Protein AF-A0A0T5ZQ65-F1 (afdb_monomer)

Structure (mmCIF, N/CA/C/O backbone):
data_AF-A0A0T5ZQ65-F1
#
_entry.id   AF-A0A0T5ZQ65-F1
#
loop_
_atom_site.group_PDB
_atom_site.id
_atom_site.type_symbol
_atom_site.label_atom_id
_atom_site.label_alt_id
_atom_site.label_comp_id
_atom_site.label_asym_id
_atom_site.label_entity_id
_atom_site.label_seq_id
_atom_site.pdbx_PDB_ins_code
_atom_site.Cartn_x
_atom_site.Cartn_y
_atom_site.Cartn_z
_atom_site.occupancy
_atom_site.B_iso_or_equiv
_atom_site.auth_seq_id
_atom_site.auth_comp_id
_atom_site.auth_asym_id
_atom_site.auth_atom_id
_atom_site.pdbx_PDB_model_num
ATOM 1 N N . MET A 1 1 ? 50.039 -3.557 -18.014 1.00 42.72 1 MET A N 1
ATOM 2 C CA . MET A 1 1 ? 49.147 -2.379 -17.957 1.00 42.72 1 MET A CA 1
ATOM 3 C 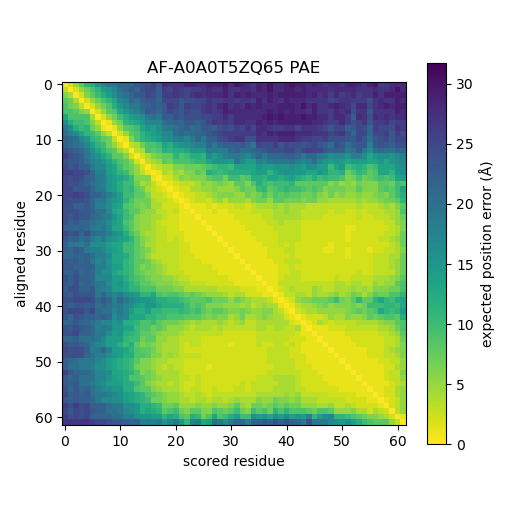C . MET A 1 1 ?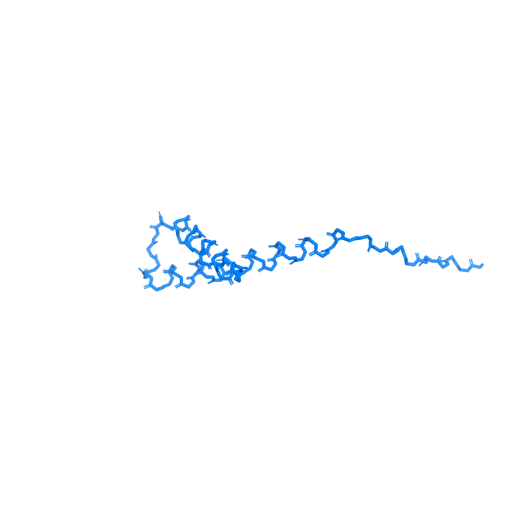 47.758 -2.853 -17.559 1.00 42.72 1 MET A C 1
ATOM 5 O O . MET A 1 1 ? 47.182 -3.669 -18.269 1.00 42.72 1 MET A O 1
ATOM 9 N N . ALA A 1 2 ? 47.283 -2.461 -16.375 1.00 45.88 2 ALA A N 1
ATOM 10 C CA . ALA A 1 2 ? 45.988 -2.891 -15.856 1.00 45.88 2 ALA A CA 1
ATOM 11 C C . ALA A 1 2 ? 44.855 -2.290 -16.700 1.00 45.88 2 ALA A C 1
ATOM 13 O O . ALA A 1 2 ? 44.822 -1.089 -16.959 1.00 45.88 2 ALA A O 1
ATOM 14 N N . LYS A 1 3 ? 43.949 -3.152 -17.163 1.00 46.03 3 LYS A N 1
ATOM 15 C CA . LYS A 1 3 ? 42.819 -2.806 -18.022 1.00 46.03 3 LYS A CA 1
ATOM 16 C C . LYS A 1 3 ? 41.793 -2.036 -17.186 1.00 46.03 3 LYS A C 1
ATOM 18 O O . LYS A 1 3 ? 41.064 -2.637 -16.399 1.00 46.03 3 LYS A O 1
ATOM 23 N N . ALA A 1 4 ? 41.750 -0.716 -17.343 1.00 56.78 4 ALA A N 1
ATOM 24 C CA . ALA A 1 4 ? 40.675 0.110 -16.815 1.00 56.78 4 ALA A CA 1
ATOM 25 C C . ALA A 1 4 ? 39.361 -0.336 -17.472 1.00 56.78 4 ALA A C 1
ATOM 27 O O . ALA A 1 4 ? 39.118 -0.094 -18.653 1.00 56.78 4 ALA A O 1
ATOM 28 N N . ARG A 1 5 ? 38.517 -1.045 -16.718 1.00 51.34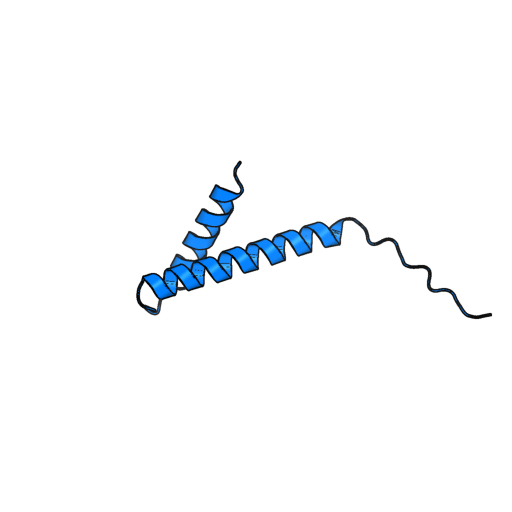 5 ARG A N 1
ATOM 29 C CA . ARG A 1 5 ? 37.104 -1.202 -17.069 1.00 51.34 5 ARG A CA 1
ATOM 30 C C . ARG A 1 5 ? 36.428 0.132 -16.781 1.00 51.34 5 ARG A C 1
ATOM 32 O O . ARG A 1 5 ? 35.928 0.371 -15.686 1.00 51.34 5 ARG A O 1
ATOM 39 N N . GLU A 1 6 ? 36.502 1.011 -17.770 1.00 51.59 6 GLU A N 1
ATOM 40 C CA . GLU A 1 6 ? 35.765 2.262 -17.816 1.00 51.59 6 GLU A CA 1
ATOM 41 C C . GLU A 1 6 ? 34.268 1.952 -17.694 1.00 51.59 6 GLU A C 1
ATOM 43 O O . GLU A 1 6 ? 33.718 1.094 -18.393 1.00 51.59 6 GLU A O 1
ATOM 48 N N . LYS A 1 7 ? 33.640 2.574 -16.696 1.00 58.34 7 LYS A N 1
ATOM 49 C CA . LYS A 1 7 ? 32.243 2.364 -16.331 1.00 58.34 7 LYS A CA 1
ATOM 50 C C . LYS A 1 7 ? 31.365 2.759 -17.513 1.00 58.34 7 LYS A C 1
ATOM 52 O O . LYS A 1 7 ? 31.237 3.936 -17.827 1.00 58.34 7 LYS A O 1
ATOM 57 N N . VAL A 1 8 ? 30.744 1.763 -18.137 1.00 56.12 8 VAL A N 1
ATOM 58 C CA . VAL A 1 8 ? 29.758 1.966 -19.202 1.00 56.12 8 VAL A CA 1
ATOM 59 C C . VAL A 1 8 ? 28.649 2.886 -18.664 1.00 56.12 8 VAL A C 1
ATOM 61 O O . VAL A 1 8 ? 28.062 2.553 -17.628 1.00 56.12 8 VAL A O 1
ATOM 64 N N . PRO A 1 9 ? 28.352 4.034 -19.304 1.00 53.72 9 PRO A N 1
ATOM 65 C CA . PRO A 1 9 ? 27.304 4.934 -18.850 1.00 53.72 9 PRO A CA 1
ATOM 66 C C . PRO A 1 9 ? 25.968 4.229 -19.054 1.00 53.72 9 PRO A C 1
ATOM 68 O O . PRO A 1 9 ? 25.535 3.947 -20.176 1.00 53.72 9 PRO A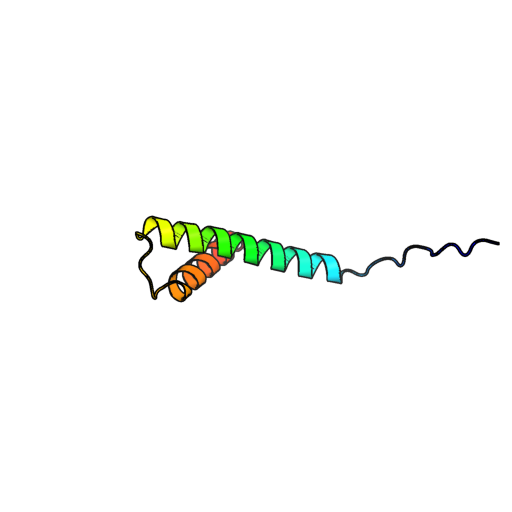 O 1
ATOM 71 N N . LYS A 1 10 ? 25.340 3.864 -17.942 1.00 52.81 10 LYS A N 1
ATOM 72 C CA . LYS A 1 10 ? 24.102 3.106 -17.957 1.00 52.81 10 LYS A CA 1
ATOM 73 C C . LYS A 1 10 ? 22.963 4.009 -18.425 1.00 52.81 10 LYS A C 1
ATOM 75 O O . LYS A 1 10 ? 22.602 4.995 -17.793 1.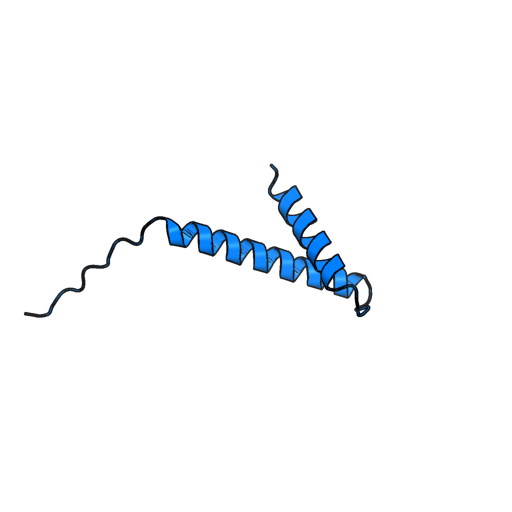00 52.81 10 LYS A O 1
ATOM 80 N N . LYS A 1 11 ? 22.473 3.681 -19.621 1.00 48.53 11 LYS A N 1
ATOM 81 C CA . LYS A 1 11 ? 21.345 4.295 -20.330 1.00 48.53 11 LYS A CA 1
ATOM 82 C C . LYS A 1 11 ? 20.073 4.386 -19.452 1.00 48.53 11 LYS A C 1
ATOM 84 O O . LYS A 1 11 ? 19.933 3.603 -18.517 1.00 48.53 11 LYS A O 1
ATOM 89 N N . PRO A 1 12 ? 19.083 5.229 -19.822 1.00 52.88 12 PRO A N 1
ATOM 90 C CA . PRO A 1 12 ? 17.909 5.635 -19.018 1.00 52.88 12 PRO A CA 1
ATOM 91 C C . PRO A 1 12 ? 16.960 4.527 -18.517 1.00 52.88 12 PRO A C 1
ATOM 93 O O . PRO A 1 12 ? 15.960 4.826 -17.872 1.00 52.88 12 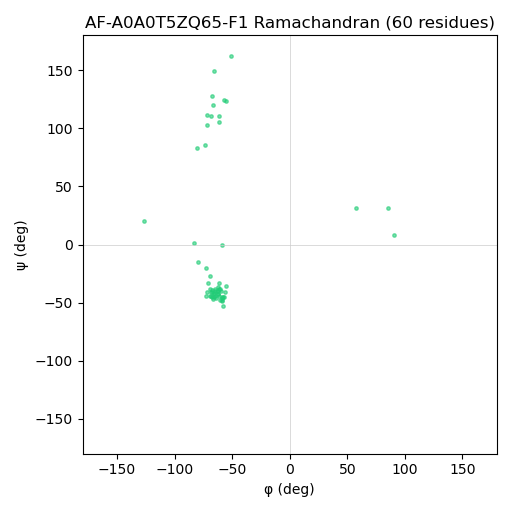PRO A O 1
ATOM 96 N N . LYS A 1 13 ? 17.235 3.256 -18.828 1.00 50.47 13 LYS A N 1
ATOM 97 C CA . LYS A 1 13 ? 16.380 2.107 -18.509 1.00 50.47 13 LYS A CA 1
ATOM 98 C C . LYS A 1 13 ? 16.390 1.728 -17.025 1.00 50.47 13 LYS A C 1
ATOM 100 O O . LYS A 1 13 ? 15.436 1.105 -16.578 1.00 50.47 13 LYS A O 1
ATOM 105 N N . GLU A 1 14 ? 17.408 2.129 -16.261 1.00 55.62 14 GLU A N 1
ATOM 106 C CA . GLU A 1 14 ? 17.448 1.871 -14.812 1.00 55.62 14 GLU A CA 1
ATOM 107 C C . GLU A 1 14 ? 16.398 2.704 -14.056 1.00 55.62 14 GLU A C 1
ATOM 109 O O . GLU A 1 14 ? 15.711 2.166 -13.196 1.00 55.62 14 GLU A O 1
ATOM 114 N N . LYS A 1 15 ? 16.157 3.967 -14.448 1.00 56.84 15 LYS A N 1
ATOM 115 C CA . LYS A 1 15 ? 15.149 4.821 -13.788 1.00 56.84 15 LYS A CA 1
ATOM 116 C C . LYS A 1 15 ? 13.721 4.290 -13.926 1.00 56.84 15 LYS A C 1
ATOM 118 O O . LYS A 1 15 ? 12.957 4.355 -12.972 1.00 56.84 15 LYS A O 1
ATOM 123 N N . ALA A 1 16 ? 13.365 3.763 -15.097 1.00 59.84 16 ALA A N 1
ATOM 124 C CA . ALA A 1 16 ? 12.029 3.215 -15.327 1.00 59.84 16 ALA A CA 1
ATOM 125 C C . ALA A 1 16 ? 11.783 1.937 -14.505 1.00 59.84 16 ALA A C 1
ATOM 127 O O . ALA A 1 16 ? 10.700 1.774 -13.957 1.00 59.84 16 ALA A O 1
ATOM 128 N N . GLY A 1 17 ? 12.792 1.065 -14.371 1.00 60.59 17 GLY A N 1
ATOM 129 C CA . GLY A 1 17 ? 12.706 -0.124 -13.513 1.00 60.59 17 GLY A CA 1
ATOM 130 C C . GLY A 1 17 ? 12.562 0.234 -12.033 1.00 60.59 17 GLY A C 1
ATOM 131 O O . GLY A 1 17 ? 11.667 -0.273 -11.366 1.00 60.59 17 GLY A O 1
ATOM 132 N N . GLN A 1 18 ? 13.351 1.204 -11.560 1.00 64.75 18 GLN A N 1
ATOM 133 C CA . GLN A 1 18 ? 13.285 1.699 -10.181 1.00 64.75 18 GLN A CA 1
ATOM 134 C C . GLN A 1 18 ? 11.933 2.343 -9.839 1.00 64.75 18 GLN A C 1
ATOM 136 O O . GLN A 1 18 ? 11.436 2.192 -8.726 1.00 64.75 18 GLN A O 1
ATOM 141 N N . GLU A 1 19 ? 11.317 3.057 -10.785 1.00 70.25 19 GLU A N 1
ATOM 142 C CA . GLU A 1 19 ? 10.000 3.662 -10.566 1.00 70.25 19 GLU A CA 1
ATOM 143 C C . GLU A 1 19 ? 8.881 2.607 -10.501 1.00 70.25 19 GLU A C 1
ATOM 145 O O . GLU A 1 19 ? 7.924 2.772 -9.742 1.00 70.25 19 GLU A O 1
ATOM 150 N N . ILE A 1 20 ? 9.013 1.511 -11.258 1.00 74.31 20 ILE A N 1
ATOM 151 C CA . ILE A 1 20 ? 8.078 0.377 -11.223 1.00 74.31 20 ILE A CA 1
ATOM 152 C C . ILE A 1 20 ? 8.246 -0.425 -9.926 1.00 74.31 20 ILE A C 1
ATOM 154 O O . ILE A 1 20 ? 7.242 -0.732 -9.288 1.00 74.31 20 ILE A O 1
ATOM 158 N N . GLU A 1 21 ? 9.481 -0.708 -9.496 1.00 78.44 21 GLU A N 1
ATOM 159 C CA . GLU A 1 21 ? 9.758 -1.353 -8.200 1.00 78.44 21 GLU A CA 1
ATOM 160 C C . GLU A 1 21 ? 9.192 -0.526 -7.040 1.00 78.44 21 GLU A C 1
ATOM 162 O O . GLU A 1 21 ? 8.469 -1.055 -6.198 1.00 78.44 21 GLU A O 1
ATOM 167 N N . SER A 1 22 ? 9.406 0.794 -7.058 1.00 84.44 22 SER A N 1
ATOM 168 C CA . SER A 1 22 ? 8.849 1.693 -6.046 1.00 84.44 22 SER A CA 1
ATOM 169 C C . SER A 1 22 ? 7.315 1.698 -6.048 1.00 84.44 22 SER A C 1
ATOM 171 O O . SER A 1 22 ? 6.700 1.691 -4.982 1.00 84.44 22 SER A O 1
ATOM 173 N N . LEU A 1 23 ? 6.675 1.666 -7.223 1.00 86.75 23 LEU A N 1
ATOM 174 C CA . LEU A 1 23 ? 5.219 1.549 -7.323 1.00 86.75 23 LEU A CA 1
ATOM 175 C C . LEU A 1 23 ? 4.714 0.219 -6.761 1.00 86.75 23 LEU A C 1
ATOM 177 O O . LEU A 1 23 ? 3.752 0.223 -5.997 1.00 86.75 23 LEU A O 1
ATOM 181 N N . HIS A 1 24 ? 5.355 -0.896 -7.107 1.00 89.69 24 HIS A N 1
ATOM 182 C CA . HIS A 1 24 ? 4.998 -2.210 -6.577 1.00 89.69 24 HIS A CA 1
ATOM 183 C C . HIS A 1 24 ? 5.109 -2.255 -5.051 1.00 89.69 24 HIS A C 1
ATOM 185 O O . HIS A 1 24 ? 4.152 -2.674 -4.407 1.00 89.69 24 HIS A O 1
ATOM 191 N N . GLU A 1 25 ? 6.194 -1.744 -4.461 1.00 91.31 25 GLU A N 1
ATOM 192 C CA . GLU A 1 25 ? 6.338 -1.659 -3.000 1.00 91.31 25 GLU A CA 1
ATOM 193 C C . GLU A 1 25 ? 5.240 -0.808 -2.345 1.00 91.31 25 GLU A C 1
ATOM 195 O O . GLU A 1 25 ? 4.740 -1.136 -1.268 1.00 91.31 25 GLU A O 1
ATOM 200 N N . MET A 1 26 ? 4.856 0.308 -2.971 1.00 92.12 26 MET A N 1
ATOM 201 C CA . MET A 1 26 ? 3.778 1.158 -2.457 1.00 92.12 26 MET A CA 1
ATOM 202 C C . MET A 1 26 ? 2.427 0.442 -2.497 1.00 92.12 26 MET A C 1
ATOM 204 O O . MET A 1 26 ? 1.642 0.562 -1.555 1.00 92.12 26 MET A O 1
ATOM 208 N N . ILE A 1 27 ? 2.155 -0.284 -3.582 1.00 93.94 27 ILE A N 1
ATOM 209 C CA . ILE A 1 27 ? 0.922 -1.051 -3.753 1.00 93.94 27 ILE A CA 1
ATOM 210 C C . ILE A 1 27 ? 0.893 -2.216 -2.763 1.00 93.94 27 ILE A C 1
ATOM 212 O O . ILE A 1 27 ? -0.112 -2.395 -2.087 1.00 93.94 27 ILE A O 1
ATOM 216 N N . GLU A 1 28 ? 1.990 -2.957 -2.613 1.00 93.50 28 GLU A N 1
ATOM 217 C CA . GLU A 1 28 ? 2.112 -4.072 -1.668 1.00 93.50 28 GLU A CA 1
ATOM 218 C C . GLU A 1 28 ? 1.852 -3.618 -0.228 1.00 93.50 28 GLU A C 1
ATOM 220 O O . GLU A 1 28 ? 0.960 -4.147 0.438 1.00 93.50 28 GLU A O 1
ATOM 225 N N . LYS A 1 29 ? 2.560 -2.577 0.235 1.00 94.19 29 LYS A N 1
ATOM 226 C CA . LYS A 1 29 ? 2.354 -2.014 1.579 1.00 94.19 29 LYS A CA 1
ATOM 227 C C . LYS A 1 29 ? 0.908 -1.584 1.783 1.00 94.19 29 LYS A C 1
ATOM 229 O O . LYS A 1 29 ? 0.342 -1.804 2.853 1.00 94.19 29 LYS A O 1
ATOM 234 N N . LYS A 1 30 ? 0.296 -0.979 0.761 1.00 94.25 30 LYS A N 1
ATOM 235 C CA . LYS A 1 30 ? -1.083 -0.508 0.862 1.00 94.25 30 LYS A CA 1
ATOM 236 C C . LYS A 1 30 ? -2.090 -1.658 0.872 1.00 94.25 30 LYS A C 1
ATOM 238 O O . LYS A 1 30 ? -3.017 -1.609 1.673 1.00 94.25 30 LYS A O 1
ATOM 243 N N . ALA A 1 31 ? -1.891 -2.685 0.051 1.00 94.50 31 ALA A N 1
ATOM 244 C CA . ALA A 1 31 ? -2.727 -3.881 0.013 1.00 94.50 31 ALA A CA 1
ATOM 245 C C . ALA A 1 31 ? -2.677 -4.621 1.353 1.00 94.50 31 ALA A C 1
ATOM 247 O O . ALA A 1 31 ? -3.716 -4.993 1.893 1.00 94.50 31 ALA A O 1
ATOM 248 N N . TYR A 1 32 ? -1.483 -4.739 1.941 1.00 93.38 32 TYR A N 1
ATOM 249 C CA . TYR A 1 32 ? -1.304 -5.313 3.271 1.00 93.38 32 TYR A CA 1
ATOM 250 C C . TYR A 1 32 ? -2.037 -4.498 4.347 1.00 93.38 32 TYR A C 1
ATOM 252 O O . TYR A 1 32 ? -2.765 -5.058 5.160 1.00 93.38 32 TYR A O 1
ATOM 260 N N . GLU A 1 33 ? -1.943 -3.167 4.310 1.00 93.62 33 GLU A N 1
ATOM 261 C CA . GLU A 1 33 ? -2.673 -2.299 5.242 1.00 93.62 33 GLU A CA 1
ATOM 262 C C . GLU A 1 33 ? -4.204 -2.452 5.111 1.00 93.62 33 GLU A C 1
ATOM 264 O O . GLU A 1 33 ? -4.915 -2.434 6.118 1.00 93.62 33 GLU A O 1
ATOM 269 N N . ILE A 1 34 ? -4.723 -2.618 3.886 1.00 93.00 34 ILE A N 1
ATOM 270 C CA . ILE A 1 34 ? -6.152 -2.877 3.628 1.00 93.00 34 ILE A CA 1
ATOM 271 C C . ILE A 1 34 ? -6.547 -4.256 4.179 1.00 93.00 34 ILE A C 1
ATOM 273 O O . ILE A 1 34 ? -7.535 -4.367 4.910 1.00 93.00 34 ILE A O 1
ATOM 277 N N . HIS A 1 35 ? -5.743 -5.282 3.898 1.00 92.06 35 HIS A N 1
ATOM 278 C CA . HIS A 1 35 ? -5.934 -6.642 4.395 1.00 92.06 35 HIS A CA 1
ATOM 279 C C . HIS A 1 35 ? -5.971 -6.689 5.932 1.00 92.06 35 HIS A C 1
ATOM 281 O O . HIS A 1 35 ? -6.873 -7.298 6.516 1.00 92.06 35 HIS A O 1
ATOM 287 N N . GLU A 1 36 ? -5.048 -5.998 6.610 1.00 92.00 36 GLU A N 1
ATOM 288 C CA . GLU A 1 36 ? -5.038 -5.903 8.073 1.00 92.00 36 GLU A CA 1
ATOM 289 C C . GLU A 1 36 ? -6.254 -5.142 8.610 1.00 92.00 36 GLU A C 1
ATOM 291 O O . GLU A 1 36 ? -6.909 -5.625 9.535 1.00 92.00 36 GLU A O 1
ATOM 296 N N . LYS A 1 37 ? -6.616 -4.002 8.004 1.00 90.75 37 LYS A N 1
ATOM 297 C CA . LYS A 1 37 ? -7.793 -3.212 8.408 1.00 90.75 37 LYS A CA 1
ATOM 298 C C . LYS A 1 37 ? -9.104 -3.975 8.267 1.00 90.75 37 LYS A C 1
ATOM 300 O O . LYS A 1 37 ? -10.011 -3.770 9.069 1.00 90.75 37 LYS A O 1
ATOM 305 N N . ARG A 1 38 ? -9.212 -4.864 7.277 1.00 87.31 38 ARG A N 1
ATOM 306 C CA . ARG A 1 38 ? -10.396 -5.712 7.074 1.00 87.31 38 ARG A CA 1
ATOM 307 C C . ARG A 1 38 ? -10.400 -6.974 7.946 1.00 87.31 38 ARG A C 1
ATOM 309 O O . ARG A 1 38 ? -11.321 -7.778 7.838 1.00 87.31 38 ARG A O 1
ATOM 316 N N . GLY A 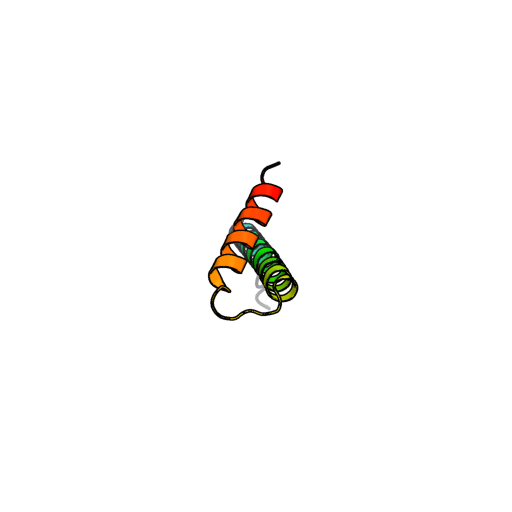1 39 ? -9.388 -7.177 8.791 1.00 89.62 39 GLY A N 1
ATOM 317 C CA . GLY A 1 39 ? -9.321 -8.319 9.706 1.00 89.62 39 GLY A CA 1
ATOM 318 C C . GLY A 1 39 ? -8.739 -9.591 9.090 1.00 89.62 39 GLY A C 1
ATOM 319 O O . GLY A 1 39 ? -9.133 -10.687 9.476 1.00 89.62 39 GLY A O 1
ATOM 320 N N . LYS A 1 40 ? -7.810 -9.462 8.135 1.00 83.19 40 LYS A N 1
ATOM 321 C CA . LYS A 1 40 ? -7.057 -10.582 7.538 1.00 83.19 40 LYS A CA 1
ATOM 322 C C . LYS A 1 40 ? -7.938 -11.655 6.896 1.00 83.19 40 LYS A C 1
ATOM 324 O O . LYS A 1 40 ? -7.611 -12.840 6.880 1.00 83.19 40 LYS A O 1
ATOM 329 N N . GLN A 1 41 ? -9.088 -11.237 6.367 1.00 84.31 41 GLN A N 1
ATOM 330 C CA . GLN A 1 41 ? -10.016 -12.148 5.713 1.00 84.31 41 GLN A CA 1
ATOM 331 C C . GLN A 1 41 ? -9.381 -12.705 4.436 1.00 84.31 41 GLN A C 1
ATOM 333 O O . GLN A 1 41 ? -9.077 -11.945 3.516 1.00 84.31 41 GLN A O 1
ATOM 338 N N . HIS A 1 42 ? -9.241 -14.026 4.386 1.00 80.38 42 HIS A N 1
ATOM 339 C CA . HIS A 1 42 ? -8.696 -14.750 3.246 1.00 80.38 42 HIS A CA 1
ATOM 340 C C . HIS A 1 42 ? -9.599 -14.641 2.004 1.00 80.38 42 HIS A C 1
ATOM 342 O O . HIS A 1 42 ? -10.824 -14.539 2.123 1.00 80.38 42 HIS A O 1
ATOM 348 N N . GLY A 1 43 ? -9.000 -14.681 0.811 1.00 86.94 43 GLY A N 1
ATOM 349 C CA . GLY A 1 43 ? -9.729 -14.768 -0.457 1.00 86.94 43 GLY A CA 1
ATOM 350 C C . GLY A 1 43 ? -10.087 -13.425 -1.091 1.00 86.94 43 GLY A C 1
ATOM 351 O O . GLY A 1 43 ? -10.812 -13.401 -2.083 1.00 86.94 43 GLY A O 1
ATOM 352 N N . ARG A 1 44 ? -9.585 -12.306 -0.557 1.00 89.12 44 ARG A N 1
ATOM 353 C CA . ARG A 1 44 ? -9.677 -11.003 -1.242 1.00 89.12 44 ARG A CA 1
ATOM 354 C C . ARG A 1 44 ? -8.342 -10.293 -1.395 1.00 89.12 44 ARG A C 1
ATOM 356 O O . ARG A 1 44 ? -8.315 -9.101 -1.658 1.00 89.12 44 ARG A O 1
ATOM 363 N N . ASP A 1 45 ? -7.249 -11.033 -1.304 1.00 88.44 45 ASP A N 1
ATOM 364 C CA . ASP A 1 45 ? -5.894 -10.513 -1.474 1.00 88.44 45 ASP A CA 1
ATOM 365 C C . ASP A 1 45 ? -5.736 -9.793 -2.832 1.00 88.44 45 ASP A C 1
ATOM 367 O O . ASP A 1 45 ? -5.102 -8.746 -2.923 1.00 88.44 45 ASP A O 1
ATOM 371 N N . ILE A 1 46 ? -6.403 -10.301 -3.878 1.00 90.81 46 ILE A N 1
ATOM 372 C CA . ILE A 1 46 ? -6.452 -9.682 -5.214 1.00 90.81 46 ILE A CA 1
ATOM 373 C C . ILE A 1 46 ? -7.232 -8.360 -5.200 1.00 90.81 46 ILE A C 1
ATOM 375 O O . ILE A 1 46 ? -6.824 -7.399 -5.846 1.00 90.81 46 ILE A O 1
ATOM 379 N N . ASP A 1 47 ? -8.351 -8.306 -4.479 1.00 92.56 47 ASP A N 1
ATOM 380 C CA . ASP A 1 47 ? -9.192 -7.109 -4.368 1.00 92.56 47 ASP A CA 1
ATOM 381 C C . ASP A 1 47 ? -8.453 -6.011 -3.587 1.00 92.56 47 ASP A C 1
ATOM 383 O O . ASP A 1 47 ? -8.366 -4.871 -4.041 1.00 92.56 47 ASP A O 1
ATOM 387 N N . ASP A 1 48 ? -7.807 -6.399 -2.481 1.00 93.25 48 ASP A N 1
ATOM 388 C CA . ASP A 1 48 ? -6.965 -5.537 -1.650 1.00 93.25 48 ASP A CA 1
ATOM 389 C C . ASP A 1 48 ? -5.782 -4.976 -2.469 1.00 93.25 48 ASP A C 1
ATOM 391 O O . ASP A 1 48 ? -5.432 -3.796 -2.358 1.00 93.25 48 ASP A O 1
ATOM 395 N N . TRP A 1 49 ? -5.208 -5.792 -3.361 1.00 92.62 49 TRP A N 1
ATOM 396 C CA . TRP A 1 49 ? -4.151 -5.380 -4.284 1.00 92.62 49 TRP A CA 1
ATOM 397 C C . TRP A 1 49 ? -4.638 -4.418 -5.379 1.00 92.62 49 TRP A C 1
ATOM 399 O O . TRP A 1 49 ? -4.003 -3.389 -5.621 1.00 92.62 49 TRP A O 1
ATOM 409 N N . LEU A 1 50 ? -5.790 -4.688 -6.001 1.00 93.81 50 LEU A N 1
ATOM 410 C CA . LEU A 1 50 ? -6.393 -3.809 -7.013 1.00 93.81 50 LEU A CA 1
ATOM 411 C C . LEU A 1 50 ? -6.818 -2.455 -6.429 1.00 93.81 50 LEU A C 1
ATOM 413 O O . LEU A 1 50 ? -6.664 -1.414 -7.078 1.00 93.81 50 LEU A O 1
ATOM 417 N N . GLU A 1 51 ? -7.348 -2.446 -5.207 1.00 93.75 51 GLU A N 1
ATOM 418 C CA . GLU A 1 51 ? -7.726 -1.221 -4.506 1.00 93.75 51 GLU A CA 1
ATOM 419 C C . GLU A 1 51 ? -6.497 -0.385 -4.127 1.00 93.75 51 GLU A C 1
ATOM 421 O O . GLU A 1 51 ? -6.479 0.838 -4.327 1.00 93.75 51 GLU A O 1
ATOM 426 N N . ALA A 1 52 ? -5.431 -1.041 -3.665 1.00 95.12 52 ALA A N 1
ATOM 427 C CA . ALA A 1 52 ? -4.141 -0.406 -3.444 1.00 95.12 52 ALA A CA 1
ATOM 428 C C . ALA A 1 52 ? -3.581 0.213 -4.734 1.00 95.12 52 ALA A C 1
ATOM 430 O O . ALA A 1 52 ? -3.225 1.394 -4.739 1.00 95.12 52 ALA A O 1
ATOM 431 N N . GLU A 1 53 ? -3.570 -0.529 -5.845 1.00 94.00 53 GLU A N 1
ATOM 432 C CA . GLU A 1 53 ? -3.102 -0.032 -7.141 1.00 94.00 53 GLU A CA 1
ATOM 433 C C . GLU A 1 53 ? -3.893 1.196 -7.597 1.00 94.00 53 GLU A C 1
ATOM 435 O O . GLU A 1 53 ? -3.299 2.217 -7.956 1.00 94.00 53 GLU A O 1
ATOM 440 N N . ARG A 1 54 ? -5.230 1.140 -7.533 1.00 93.50 54 ARG A N 1
ATOM 441 C CA . ARG A 1 54 ? -6.094 2.282 -7.868 1.00 93.50 54 ARG A CA 1
ATOM 442 C C . ARG A 1 54 ? -5.788 3.490 -6.994 1.00 93.50 54 ARG A C 1
ATOM 444 O O . ARG A 1 54 ? -5.649 4.590 -7.523 1.00 93.50 54 ARG A O 1
ATOM 451 N N . THR A 1 55 ? -5.634 3.293 -5.688 1.00 92.00 55 THR A N 1
ATOM 452 C CA . THR A 1 55 ? -5.316 4.366 -4.736 1.00 92.00 55 THR A CA 1
ATOM 453 C C . THR A 1 55 ? -3.981 5.033 -5.070 1.00 92.00 55 THR A C 1
ATOM 455 O O . THR A 1 55 ? -3.901 6.260 -5.142 1.00 92.00 55 THR A O 1
ATOM 458 N N . ILE A 1 56 ? -2.932 4.243 -5.322 1.00 89.69 56 ILE A N 1
ATOM 459 C CA . ILE A 1 56 ? -1.605 4.762 -5.676 1.00 89.69 56 ILE A CA 1
ATOM 460 C C . ILE A 1 56 ? -1.635 5.469 -7.037 1.00 89.69 56 ILE A C 1
ATOM 462 O O . ILE A 1 56 ? -1.095 6.570 -7.163 1.00 89.69 56 ILE A O 1
ATOM 466 N N . LYS A 1 57 ? -2.316 4.899 -8.040 1.00 87.06 57 LYS A N 1
ATOM 467 C CA . LYS A 1 57 ? -2.480 5.522 -9.364 1.00 87.06 57 LYS A CA 1
ATOM 468 C C . LYS A 1 57 ? -3.231 6.849 -9.297 1.00 87.06 57 LYS A C 1
ATOM 470 O O . LYS A 1 57 ? -2.805 7.798 -9.947 1.00 87.06 57 LYS A O 1
ATOM 475 N N . GLN A 1 58 ? -4.302 6.940 -8.507 1.00 87.69 58 GLN A N 1
ATOM 476 C CA . GLN A 1 58 ? -5.034 8.195 -8.306 1.00 87.69 58 GLN A CA 1
ATOM 477 C C . GLN A 1 58 ? -4.171 9.239 -7.596 1.00 87.69 58 GLN A C 1
ATOM 479 O O . GLN A 1 58 ? -4.160 10.393 -7.994 1.00 87.69 58 GLN A O 1
ATOM 484 N N . ARG A 1 59 ? -3.373 8.833 -6.602 1.00 82.88 59 ARG A N 1
ATOM 485 C CA . ARG A 1 59 ? -2.472 9.737 -5.875 1.00 82.88 59 ARG A CA 1
ATOM 486 C C . ARG A 1 59 ? -1.296 10.247 -6.719 1.00 82.88 59 ARG A C 1
ATOM 488 O O . ARG A 1 59 ? -0.785 11.324 -6.440 1.00 82.88 59 ARG A O 1
ATOM 495 N N . LYS A 1 60 ? -0.863 9.485 -7.733 1.00 74.69 60 LYS A N 1
ATOM 496 C CA . LYS A 1 60 ? 0.121 9.925 -8.744 1.00 74.69 60 LYS A CA 1
ATOM 497 C C . LYS A 1 60 ? -0.494 10.795 -9.846 1.00 74.69 60 LYS A C 1
ATOM 499 O O . LYS A 1 60 ? 0.250 11.423 -10.597 1.00 74.69 60 LYS A O 1
ATOM 504 N N . LYS A 1 61 ? -1.823 10.809 -9.975 1.00 64.44 61 LYS A N 1
ATOM 505 C CA . LYS A 1 61 ? -2.545 11.699 -10.882 1.00 64.44 61 LYS A CA 1
ATOM 506 C C . LYS A 1 61 ? -2.642 13.062 -10.185 1.00 64.44 61 LYS A C 1
ATOM 508 O O . LYS A 1 61 ? -3.592 13.318 -9.457 1.00 64.44 61 LYS A O 1
ATOM 513 N N . PHE A 1 62 ? -1.567 13.842 -10.312 1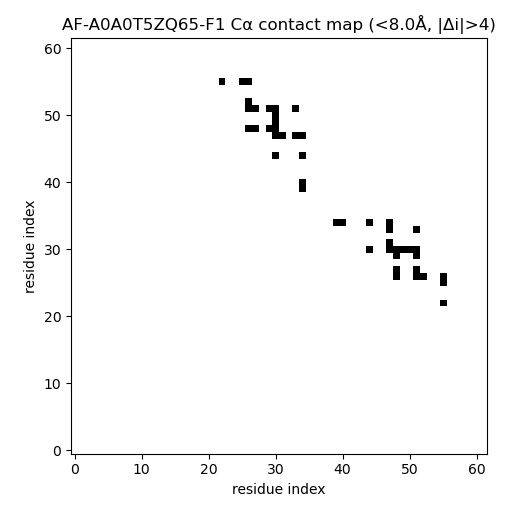.00 49.25 62 PHE A N 1
ATOM 514 C CA . PHE A 1 62 ? -1.506 15.235 -9.864 1.00 49.25 62 PHE A CA 1
ATOM 515 C C . PHE A 1 62 ? -2.610 16.070 -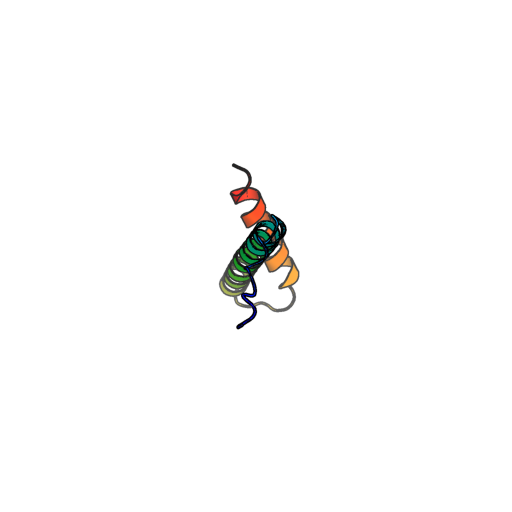10.516 1.00 49.25 62 PHE A C 1
ATOM 517 O O . PHE A 1 62 ? -2.870 15.846 -11.724 1.00 49.25 62 PHE A O 1
#

Foldseek 3Di:
DDDPPDDDPDPPPVVVVVVVVVLQVQLVVQLVVVCVVVPVDPDCSVVSSVVSNVVSVVVVVD

pLDDT: mean 77.64, std 17.41, range [42.72, 95.12]

Secondary structure (DSSP, 8-state):
-----------THHHHHHHHHHHHHHHHHHHHHHHHHTT--TT-HHHHHHHHHHHHHHHH--

Sequence (62 aa):
MAKAREKVPKKPKEKAGQEIESLHEMIEKKAYEIHEKRGKQHGRDIDDWLEAERTIKQRKKF

Mean predicted aligned error: 10.77 Å

Radius of gyration: 18.81 Å; Cα contacts (8 Å, |Δi|>4): 23; chains: 1; bounding box: 60×30×30 Å

Solvent-accessible surface area (backbone atoms only — not comparable to full-atom values): 3718 Å² total; per-residue (Å²): 133,85,81,78,80,72,78,75,84,80,62,79,65,61,60,58,53,52,53,50,52,53,47,50,54,53,23,50,56,41,14,51,53,47,36,55,74,67,66,62,61,81,92,42,66,66,56,30,36,52,52,19,41,52,52,53,53,53,70,68,58,121

Nearest PDB structures (foldseek):
  8ssg-assembly1_C-2  TM=4.520E-01  e=1.717E+00  Hydrogenobacter thermophilus TK-6